Protein AF-A0A7R9V6M2-F1 (afdb_monomer_lite)

Foldseek 3Di:
DDDDDDDDDDDDDDDDDDDDDDDDDDDDDDDDDDDDDDDDDDDDDPPDPPPFPDDPDDATDALQLALDDPPVACCHVRVPNDPDPPPQFDDPPDPDDQACLVQADPDDRRQLRVVCVVCVVVCVVCVNQDHYPSRYDDDPVCSPVPDDPPDPSVDDDPPPPDDQDPVRDDPPDD

Radius of gyration: 28.58 Å; chains: 1; bounding box: 86×58×65 Å

Structure (mmCIF, N/CA/C/O backbone):
data_AF-A0A7R9V6M2-F1
#
_entry.id   AF-A0A7R9V6M2-F1
#
loop_
_atom_site.group_PDB
_atom_site.id
_atom_site.type_symbol
_atom_site.label_atom_id
_atom_site.label_alt_id
_atom_site.label_comp_id
_atom_site.label_asym_id
_atom_site.label_entity_id
_atom_site.label_seq_id
_atom_site.pdbx_PDB_ins_code
_atom_site.Cartn_x
_atom_site.Cartn_y
_atom_site.Cartn_z
_atom_site.occupancy
_atom_site.B_iso_or_equiv
_atom_site.auth_seq_id
_atom_site.auth_comp_id
_atom_site.auth_asym_id
_atom_site.auth_atom_id
_atom_site.pdbx_PDB_model_num
ATOM 1 N N . ARG A 1 1 ? -52.459 30.367 -8.869 1.00 44.00 1 ARG A N 1
ATOM 2 C CA . ARG A 1 1 ? -52.230 29.582 -7.632 1.00 44.00 1 ARG A CA 1
ATOM 3 C C . ARG A 1 1 ? -50.897 30.034 -7.059 1.00 44.00 1 ARG A C 1
ATOM 5 O O . ARG A 1 1 ? -49.866 29.557 -7.505 1.00 44.00 1 ARG A O 1
ATOM 12 N N . GLY A 1 2 ? -50.938 31.055 -6.206 1.00 41.25 2 GLY A N 1
ATOM 13 C CA . GLY A 1 2 ? -49.773 31.649 -5.557 1.00 41.25 2 GLY A CA 1
ATOM 14 C C . GLY A 1 2 ? -49.852 31.419 -4.052 1.00 41.25 2 GLY A C 1
ATOM 15 O O . GLY A 1 2 ? -50.945 31.434 -3.488 1.00 41.25 2 GLY A O 1
ATOM 16 N N . SER A 1 3 ? -48.698 31.176 -3.438 1.00 51.88 3 SER A N 1
ATOM 17 C CA . SER A 1 3 ? -48.498 31.261 -1.989 1.00 51.88 3 SER A CA 1
ATOM 18 C C . SER A 1 3 ? -48.746 32.696 -1.519 1.00 51.88 3 SER A C 1
ATOM 20 O O . SER A 1 3 ? -48.436 33.630 -2.264 1.00 51.88 3 SER A O 1
ATOM 22 N N . PRO A 1 4 ? -49.256 32.891 -0.293 1.00 58.38 4 PRO A N 1
ATOM 23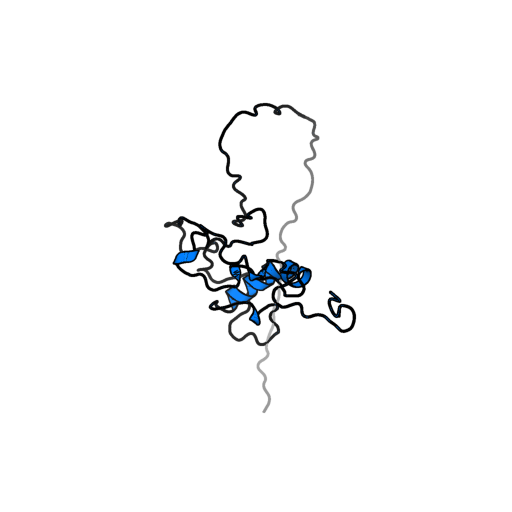 C CA . PRO A 1 4 ? -48.369 33.506 0.698 1.00 58.38 4 PRO A CA 1
ATOM 24 C C . PRO A 1 4 ? -48.685 33.106 2.153 1.00 58.38 4 PRO A C 1
ATOM 26 O O . PRO A 1 4 ? -49.784 33.322 2.647 1.00 58.38 4 PRO A O 1
ATOM 29 N N . TRP A 1 5 ? -47.672 32.631 2.875 1.00 47.75 5 TRP A N 1
ATOM 30 C CA . TRP A 1 5 ? -47.589 32.816 4.325 1.00 47.75 5 TRP A CA 1
ATOM 31 C C . TRP A 1 5 ? -46.298 33.588 4.597 1.00 47.75 5 TRP A C 1
ATOM 33 O O . TRP A 1 5 ? -45.197 33.043 4.527 1.00 47.75 5 TRP A O 1
ATOM 43 N N . ARG A 1 6 ? -46.441 34.893 4.819 1.00 52.06 6 ARG A N 1
ATOM 44 C CA . ARG A 1 6 ? -45.422 35.784 5.371 1.00 52.06 6 ARG A CA 1
ATOM 45 C C . ARG A 1 6 ? -46.149 36.731 6.303 1.00 52.06 6 ARG A C 1
ATOM 47 O O . ARG A 1 6 ? -46.991 37.470 5.825 1.00 52.06 6 ARG A O 1
ATOM 54 N N . ASP A 1 7 ? -45.800 36.655 7.576 1.00 46.44 7 ASP A N 1
ATOM 55 C CA . ASP A 1 7 ? -45.861 37.700 8.597 1.00 46.44 7 ASP A CA 1
ATOM 56 C C . ASP A 1 7 ? -45.319 37.067 9.890 1.00 46.44 7 ASP A C 1
ATOM 58 O O . ASP A 1 7 ? -45.553 35.891 10.137 1.00 46.44 7 ASP A O 1
ATOM 62 N N . SER A 1 8 ? -44.580 37.718 10.777 1.00 47.94 8 SER A N 1
ATOM 63 C CA . SER A 1 8 ? -43.876 38.990 10.740 1.00 47.94 8 SER A CA 1
ATOM 64 C C . SER A 1 8 ? -42.953 39.015 11.978 1.00 47.94 8 SER A C 1
ATOM 66 O O . SER A 1 8 ? -43.369 38.619 13.058 1.00 47.94 8 SER A O 1
ATOM 68 N N . ALA A 1 9 ? -41.716 39.477 11.775 1.00 43.94 9 ALA A N 1
ATOM 69 C CA . ALA A 1 9 ? -40.887 40.344 12.632 1.00 43.94 9 ALA A CA 1
ATOM 70 C C . ALA A 1 9 ? -40.504 40.006 14.102 1.00 43.94 9 ALA A C 1
ATOM 72 O O . ALA A 1 9 ? -41.335 39.634 14.922 1.00 43.94 9 ALA A O 1
ATOM 73 N N . ARG A 1 10 ? -39.245 40.392 14.426 1.00 43.53 10 ARG A N 1
ATOM 74 C CA . ARG A 1 10 ? -38.753 41.167 15.608 1.00 43.53 10 ARG A CA 1
ATOM 75 C C . ARG A 1 10 ? -37.506 40.533 16.287 1.00 43.53 10 ARG A C 1
ATOM 77 O O . ARG A 1 10 ? -37.609 39.456 16.853 1.00 43.53 10 ARG A O 1
ATOM 84 N N . THR A 1 11 ? -36.277 40.998 15.975 1.00 44.28 11 THR A N 1
ATOM 85 C CA . THR A 1 11 ? -35.356 41.866 16.793 1.00 44.28 11 THR A 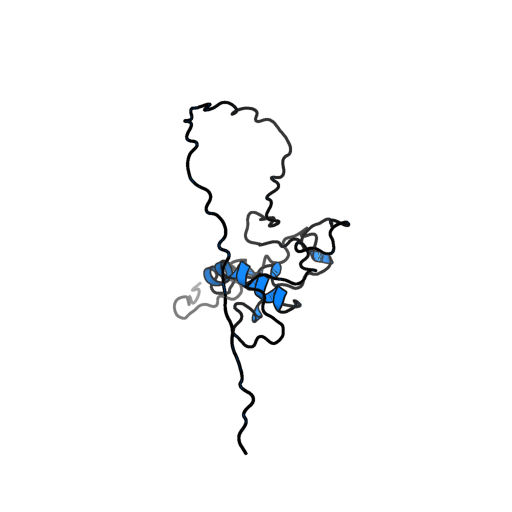CA 1
ATOM 86 C C . THR A 1 11 ? -35.082 41.323 18.211 1.00 44.28 11 THR A C 1
ATOM 88 O O . THR A 1 11 ? -36.038 41.118 18.939 1.00 44.28 11 THR A O 1
ATOM 91 N N . THR A 1 12 ? -33.857 41.039 18.696 1.00 54.00 12 THR A N 1
ATOM 92 C CA . THR A 1 12 ? -32.577 41.803 18.760 1.00 54.00 12 THR A CA 1
ATOM 93 C C . THR A 1 12 ? -31.341 40.888 19.039 1.00 54.00 12 THR A C 1
ATOM 95 O O . THR A 1 12 ? -31.536 39.753 19.467 1.00 54.00 12 THR A O 1
ATOM 98 N N . PRO A 1 13 ? -30.078 41.357 18.854 1.00 56.09 13 PRO A N 1
ATOM 99 C CA . PRO A 1 13 ? -28.811 40.664 19.216 1.00 56.09 13 PRO A CA 1
ATOM 100 C C . PRO A 1 13 ? -28.326 41.105 20.634 1.00 56.09 13 PRO A C 1
ATOM 102 O O . PRO A 1 13 ? -29.136 41.753 21.301 1.00 56.09 13 PRO A O 1
ATOM 105 N N . PRO A 1 14 ? -27.064 40.921 21.126 1.00 53.97 14 PRO A N 1
ATOM 106 C CA . PRO A 1 14 ? -25.869 40.152 20.694 1.00 53.97 14 PRO A CA 1
ATOM 107 C C . PRO A 1 14 ? -25.204 39.331 21.846 1.00 53.97 14 PRO A C 1
ATOM 109 O O . PRO A 1 14 ? -25.564 39.498 23.000 1.00 53.97 14 PRO A O 1
ATOM 112 N N . HIS A 1 15 ? -24.152 38.536 21.587 1.00 43.72 15 HIS A N 1
ATOM 113 C CA . HIS A 1 15 ? -23.047 38.350 22.554 1.00 43.72 15 HIS A CA 1
ATOM 114 C C . HIS A 1 15 ? -21.759 37.904 21.841 1.00 43.72 15 HIS A C 1
ATOM 116 O O . HIS A 1 15 ? -21.680 36.815 21.276 1.00 43.72 15 HIS A O 1
ATOM 122 N N . ALA A 1 16 ? -20.755 38.781 21.855 1.00 56.88 16 ALA A N 1
ATOM 123 C CA . ALA A 1 16 ? -19.387 38.500 21.432 1.00 56.88 16 ALA A CA 1
ATOM 124 C C . ALA A 1 16 ? -18.588 37.844 22.581 1.00 56.88 16 ALA A C 1
ATOM 126 O O . ALA A 1 16 ? -18.855 38.154 23.746 1.00 56.88 16 ALA A O 1
ATOM 127 N N . PRO A 1 17 ? -17.597 36.980 22.290 1.00 60.75 17 PRO A N 1
ATOM 128 C CA . PRO A 1 17 ? -16.685 36.451 23.301 1.00 60.75 17 PRO A CA 1
ATOM 129 C C . PRO A 1 17 ? -15.597 37.479 23.683 1.00 60.75 17 PRO A C 1
ATOM 131 O O . PRO A 1 17 ? -15.155 38.251 22.827 1.00 60.75 17 PRO A O 1
ATOM 134 N N . PRO A 1 18 ? -15.132 37.496 24.945 1.00 54.03 18 PRO A N 1
ATOM 135 C CA . PRO A 1 18 ? -14.115 38.436 25.400 1.00 54.03 18 PRO A CA 1
ATOM 136 C C . PRO A 1 18 ? -12.722 38.109 24.841 1.00 54.03 18 PRO A C 1
ATOM 138 O O . PRO A 1 18 ? -12.230 36.984 24.920 1.00 54.03 18 PRO A O 1
ATOM 141 N N . SER A 1 19 ? -12.069 39.148 24.325 1.00 41.19 19 SER A N 1
ATOM 142 C CA . SER A 1 19 ? -10.650 39.206 23.985 1.00 41.19 19 SER A CA 1
ATOM 143 C C . SER A 1 19 ? -9.784 39.191 25.250 1.00 41.19 19 SER A C 1
ATOM 145 O O . SER A 1 19 ? -9.908 40.083 26.091 1.00 41.19 19 SER A O 1
ATOM 147 N N . LEU A 1 20 ? -8.874 38.224 25.373 1.00 45.28 20 LEU A N 1
ATOM 148 C CA . LEU A 1 20 ? -7.842 38.220 26.412 1.00 45.28 20 LEU A CA 1
ATOM 149 C C . LEU A 1 20 ? -6.724 39.198 26.035 1.00 45.28 20 LEU A C 1
ATOM 151 O O . LEU A 1 20 ? -6.080 39.061 24.994 1.00 45.28 20 LEU A O 1
ATOM 155 N N . SER A 1 21 ? -6.518 40.201 26.889 1.00 40.44 21 SER A N 1
ATOM 156 C CA . SER A 1 21 ? -5.482 41.214 26.738 1.00 40.44 21 SER A CA 1
ATOM 157 C C . SER A 1 21 ? -4.100 40.700 27.141 1.00 40.44 21 SER A C 1
ATOM 159 O O . SER A 1 21 ? -3.927 39.941 28.091 1.00 40.44 21 SER A O 1
ATOM 161 N N . SER A 1 22 ? -3.119 41.227 26.424 1.00 34.25 22 SER A N 1
ATOM 162 C CA . SER A 1 22 ? -1.675 41.203 26.628 1.00 34.25 22 SER A CA 1
ATOM 163 C C . SER A 1 22 ? -1.161 41.476 28.051 1.00 34.25 22 SER A C 1
ATOM 165 O O . SER A 1 22 ? -1.729 42.288 28.775 1.00 34.25 22 SER A O 1
ATOM 167 N N . SER A 1 23 ? 0.051 40.956 28.291 1.00 34.16 23 SER A N 1
ATOM 168 C CA . SER A 1 23 ? 1.110 41.456 29.191 1.00 34.16 23 SER A CA 1
ATOM 169 C C . SER A 1 23 ? 1.321 40.733 30.522 1.00 34.16 23 SER A C 1
ATOM 171 O O . SER A 1 23 ? 0.920 41.196 31.581 1.00 34.16 23 SER A O 1
ATOM 173 N N . ALA A 1 24 ? 2.179 39.712 30.471 1.00 37.53 24 ALA A N 1
ATOM 174 C CA . ALA A 1 24 ? 3.232 39.541 31.467 1.00 37.53 24 ALA A CA 1
ATOM 175 C C . ALA A 1 24 ? 4.530 39.117 30.759 1.00 37.53 24 ALA A C 1
ATOM 177 O O . ALA A 1 24 ? 4.763 37.949 30.462 1.00 37.53 24 ALA A O 1
ATOM 178 N N . ARG A 1 25 ? 5.376 40.106 30.448 1.00 37.84 25 ARG A N 1
ATOM 179 C CA . ARG A 1 25 ? 6.798 39.897 30.154 1.00 37.84 25 ARG A CA 1
ATOM 180 C C . ARG A 1 25 ? 7.517 39.628 31.475 1.00 37.84 25 ARG A C 1
ATOM 182 O O . ARG A 1 25 ? 7.461 40.480 32.356 1.00 37.84 25 ARG A O 1
ATOM 189 N N . ARG A 1 26 ? 8.299 38.548 31.560 1.00 35.56 26 ARG A N 1
ATOM 190 C CA . ARG A 1 26 ? 9.571 38.543 32.304 1.00 35.56 26 ARG A CA 1
ATOM 191 C C . ARG A 1 26 ? 10.568 37.560 31.679 1.00 35.56 26 ARG A C 1
ATOM 193 O O . ARG A 1 26 ? 10.433 36.350 31.772 1.00 35.56 26 ARG A O 1
ATOM 200 N N . LEU A 1 27 ? 11.502 38.183 30.966 1.00 34.81 27 LEU A N 1
ATOM 201 C CA . LEU A 1 27 ? 12.918 37.878 30.740 1.00 34.81 27 LEU A CA 1
ATOM 202 C C . LEU A 1 27 ? 13.515 36.571 31.320 1.00 34.81 27 LEU A C 1
ATOM 204 O O . LEU A 1 27 ? 13.533 36.349 32.525 1.00 34.81 27 LEU A O 1
ATOM 208 N N . VAL A 1 28 ? 14.105 35.812 30.387 1.00 39.25 28 VAL A N 1
ATOM 209 C CA . VAL A 1 28 ? 15.126 34.735 30.457 1.00 39.25 28 VAL A CA 1
ATOM 210 C C . VAL A 1 28 ? 16.425 35.222 31.158 1.00 39.25 28 VAL A C 1
ATOM 212 O O . VAL A 1 28 ? 16.629 36.439 31.161 1.00 39.25 28 VAL A O 1
ATOM 215 N N . PRO A 1 29 ? 17.351 34.366 31.680 1.00 42.69 29 PRO A N 1
ATOM 216 C CA . PRO A 1 29 ? 18.300 33.610 30.829 1.00 42.69 29 PRO A CA 1
ATOM 217 C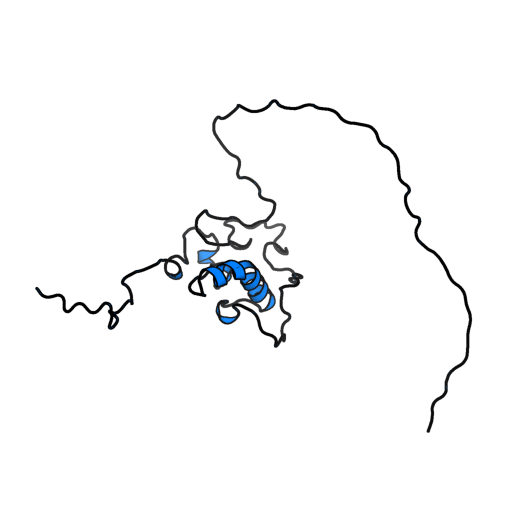 C . PRO A 1 29 ? 18.846 32.255 31.379 1.00 42.69 29 PRO A C 1
ATOM 219 O O . PRO A 1 29 ? 19.019 32.060 32.572 1.00 42.69 29 PRO A O 1
ATOM 222 N N . ARG A 1 30 ? 19.264 31.387 30.441 1.00 31.08 30 ARG A N 1
ATOM 223 C CA . ARG A 1 30 ? 20.430 30.468 30.503 1.00 31.08 30 ARG A CA 1
ATOM 224 C C . ARG A 1 30 ? 20.572 29.474 31.675 1.00 31.08 30 ARG A C 1
ATOM 226 O O . ARG A 1 30 ? 21.155 29.797 32.700 1.00 31.08 30 ARG A O 1
ATOM 233 N N . VAL A 1 31 ? 20.356 28.193 31.365 1.00 33.53 31 VAL A N 1
ATOM 234 C CA . VAL A 1 31 ? 21.347 27.145 31.680 1.00 33.53 31 VAL A CA 1
ATOM 235 C C . VAL A 1 31 ? 21.610 26.364 30.393 1.00 33.53 31 VAL A C 1
ATOM 237 O O . VAL A 1 31 ? 20.815 25.531 29.967 1.00 33.53 31 VAL A O 1
ATOM 240 N N . CYS A 1 32 ? 22.704 26.716 29.721 1.00 31.66 32 CYS A N 1
ATOM 241 C CA . CYS A 1 32 ? 23.296 25.877 28.691 1.00 31.66 32 CYS A CA 1
ATOM 242 C C . CYS A 1 32 ? 24.031 24.714 29.367 1.00 31.66 32 CYS A C 1
ATOM 244 O O . CYS A 1 32 ? 24.723 24.935 30.353 1.00 31.66 32 CYS A O 1
ATOM 246 N N . ALA A 1 33 ? 23.955 23.544 28.734 1.00 33.53 33 ALA A N 1
ATOM 247 C CA . ALA A 1 33 ? 24.990 22.514 28.707 1.00 33.53 33 ALA A CA 1
ATOM 248 C C . ALA A 1 33 ? 25.457 21.920 30.050 1.00 33.53 33 ALA A C 1
ATOM 250 O O . ALA A 1 33 ? 26.338 22.456 30.704 1.00 33.53 33 ALA A O 1
ATOM 251 N N . LEU A 1 34 ? 25.000 20.703 30.341 1.00 36.19 34 LEU A N 1
ATOM 252 C CA . LEU A 1 34 ? 25.877 19.539 30.513 1.00 36.19 34 LEU A CA 1
ATOM 253 C C . LEU A 1 34 ? 24.985 18.296 30.591 1.00 36.19 34 LEU A C 1
ATOM 255 O O . LEU A 1 34 ? 24.125 18.229 31.457 1.00 36.19 34 LEU A O 1
ATOM 259 N N . ASN A 1 35 ? 25.139 17.382 29.636 1.00 35.94 35 ASN A N 1
ATOM 260 C CA . ASN A 1 35 ? 25.032 15.924 29.795 1.00 35.94 35 ASN A CA 1
ATOM 261 C C . ASN A 1 35 ? 25.264 15.300 28.412 1.00 35.94 35 ASN A C 1
ATOM 263 O O . ASN A 1 35 ? 24.372 14.768 27.757 1.00 35.94 35 ASN A O 1
ATOM 267 N N . ARG A 1 36 ? 26.508 15.448 27.942 1.00 37.12 36 ARG A N 1
ATOM 268 C CA . ARG A 1 36 ? 27.153 14.468 27.069 1.00 37.12 36 ARG A CA 1
ATOM 269 C C . ARG A 1 36 ? 27.999 13.573 27.968 1.00 37.12 36 ARG A C 1
ATOM 271 O O . ARG A 1 36 ? 28.588 14.080 28.917 1.00 37.12 36 ARG A O 1
ATOM 278 N N . ALA A 1 37 ? 28.112 12.319 27.548 1.00 34.03 37 ALA A N 1
ATOM 279 C CA . ALA A 1 37 ? 28.950 11.248 28.080 1.00 34.03 37 ALA A CA 1
ATOM 280 C C . ALA A 1 37 ? 28.303 10.389 29.174 1.00 34.03 37 ALA A C 1
ATOM 282 O O . ALA A 1 37 ? 28.536 10.573 30.361 1.00 34.03 37 ALA A O 1
ATOM 283 N N . MET A 1 38 ? 27.552 9.384 28.722 1.00 31.53 38 MET A N 1
ATOM 284 C CA . MET A 1 38 ? 27.722 8.003 29.179 1.00 31.53 38 MET A CA 1
ATOM 285 C C . MET A 1 38 ? 27.210 7.078 28.073 1.00 31.53 38 MET A C 1
ATOM 287 O O . MET A 1 38 ? 26.097 6.564 28.106 1.00 31.53 38 MET A O 1
ATOM 291 N N . ASP A 1 39 ? 28.052 6.924 27.051 1.00 34.81 39 ASP A N 1
ATOM 292 C CA . ASP A 1 39 ? 28.024 5.751 26.192 1.00 34.81 39 ASP A CA 1
ATOM 293 C C . ASP A 1 39 ? 28.538 4.568 27.019 1.00 34.81 39 ASP A C 1
ATOM 295 O O . ASP A 1 39 ? 29.731 4.490 27.306 1.00 34.81 39 ASP A O 1
ATOM 299 N N . SER A 1 40 ? 27.659 3.642 27.392 1.00 35.81 40 SER A N 1
ATOM 300 C CA . SER A 1 40 ? 28.009 2.220 27.412 1.00 35.81 40 SER A CA 1
ATOM 301 C C . SER A 1 40 ? 26.764 1.341 27.531 1.00 35.81 40 SER A C 1
ATOM 303 O O . SER A 1 40 ? 26.145 1.212 28.578 1.00 35.81 40 SER A O 1
ATOM 305 N N . LEU A 1 41 ? 26.478 0.674 26.411 1.00 40.84 41 LEU A N 1
ATOM 306 C CA . LEU A 1 41 ? 25.879 -0.657 26.327 1.00 40.84 41 LEU A CA 1
ATOM 307 C C . LEU A 1 41 ? 24.441 -0.815 26.842 1.00 40.84 41 LEU A C 1
ATOM 309 O O . LEU A 1 41 ? 24.185 -1.176 27.984 1.00 40.84 41 LEU A O 1
ATOM 313 N N . GLY A 1 42 ? 23.521 -0.753 25.879 1.00 37.16 42 GLY A N 1
ATOM 314 C CA . GLY A 1 42 ? 22.331 -1.593 25.893 1.00 37.16 42 GLY A CA 1
ATOM 315 C C . GLY A 1 42 ? 21.025 -0.824 25.990 1.00 37.16 42 GLY A C 1
ATOM 316 O O . GLY A 1 42 ? 20.736 -0.172 26.984 1.00 37.16 42 GLY A O 1
ATOM 317 N N . THR A 1 43 ? 20.165 -1.068 25.002 1.00 41.12 43 THR A N 1
ATOM 318 C CA . THR A 1 43 ? 18.710 -0.863 25.074 1.00 41.12 43 THR A CA 1
ATOM 319 C C . THR A 1 43 ? 18.239 0.591 25.106 1.00 41.12 43 THR A C 1
ATOM 321 O O . THR A 1 43 ? 18.161 1.223 26.146 1.00 41.12 43 THR A O 1
ATOM 324 N N . THR A 1 44 ? 17.786 1.094 23.958 1.00 34.47 44 THR A N 1
ATOM 325 C CA . THR A 1 44 ? 16.533 1.864 23.873 1.00 34.47 44 THR A CA 1
ATOM 326 C C . THR A 1 44 ? 16.076 1.881 22.419 1.00 34.47 44 THR A C 1
ATOM 328 O O . THR A 1 44 ? 16.613 2.589 21.570 1.00 34.47 44 THR A O 1
ATOM 331 N N . ALA A 1 45 ? 15.064 1.065 22.126 1.00 38.22 45 ALA A N 1
ATOM 332 C CA . ALA A 1 45 ? 14.207 1.290 20.979 1.00 38.22 45 ALA A CA 1
ATOM 333 C C . ALA A 1 45 ? 13.607 2.694 21.131 1.00 38.22 45 ALA A C 1
ATOM 335 O O . ALA A 1 45 ? 12.890 2.974 22.093 1.00 38.22 45 ALA A O 1
ATOM 336 N N . ALA A 1 46 ? 13.947 3.593 20.212 1.00 35.28 46 ALA A N 1
ATOM 337 C CA . ALA A 1 46 ? 13.322 4.899 20.139 1.00 35.28 46 ALA A CA 1
ATOM 338 C C . ALA A 1 46 ? 11.843 4.703 19.771 1.00 35.28 46 ALA A C 1
ATOM 340 O O . ALA A 1 46 ? 11.502 4.436 18.619 1.00 35.28 46 ALA A O 1
ATOM 341 N N . LEU A 1 47 ? 10.968 4.818 20.771 1.00 38.59 47 LEU A N 1
ATOM 342 C CA . LEU A 1 47 ? 9.529 4.987 20.601 1.00 38.59 47 LEU A CA 1
ATOM 343 C C . LEU A 1 47 ? 9.278 6.289 19.829 1.00 38.59 47 LEU A C 1
ATOM 345 O O . LEU A 1 47 ? 9.170 7.369 20.405 1.00 38.59 47 LEU A O 1
ATOM 349 N N . SER A 1 48 ? 9.193 6.180 18.504 1.00 35.22 48 SER A N 1
ATOM 350 C CA . SER A 1 48 ? 8.603 7.213 17.658 1.00 35.22 48 SER A CA 1
ATOM 351 C C . SER A 1 48 ? 7.084 7.129 17.796 1.00 35.22 48 SER A C 1
ATOM 353 O O . SER A 1 48 ? 6.466 6.129 17.434 1.00 35.22 48 SER A O 1
ATOM 355 N N . SER A 1 49 ? 6.468 8.192 18.308 1.00 36.03 49 SER A N 1
ATOM 356 C CA . SER A 1 49 ? 5.018 8.374 18.485 1.00 36.03 49 SER A CA 1
ATOM 357 C C . SER A 1 49 ? 4.234 8.530 17.170 1.00 36.03 49 SER A C 1
ATOM 359 O O . SER A 1 49 ? 3.085 8.965 17.158 1.00 36.03 49 SER A O 1
ATOM 361 N N . THR A 1 50 ? 4.820 8.113 16.052 1.00 40.41 50 THR A N 1
ATOM 362 C CA . THR A 1 50 ? 4.125 7.822 14.799 1.00 40.41 50 THR A CA 1
ATOM 363 C C . THR A 1 50 ? 4.505 6.389 14.447 1.00 40.41 50 THR A C 1
ATOM 365 O O . THR A 1 50 ? 5.677 6.108 14.222 1.00 40.41 50 THR A O 1
ATOM 368 N N . GLY A 1 51 ? 3.545 5.462 14.513 1.00 41.25 51 GLY A N 1
ATOM 369 C CA . GLY A 1 51 ? 3.751 4.007 14.412 1.00 41.25 51 GLY A CA 1
ATOM 370 C C . GLY A 1 51 ? 4.163 3.514 13.021 1.00 41.25 51 GLY A C 1
ATOM 371 O O . GLY A 1 51 ? 3.521 2.629 12.469 1.00 41.25 51 GLY A O 1
ATOM 372 N N . LEU A 1 52 ? 5.209 4.109 12.457 1.00 46.59 52 LEU A N 1
ATOM 373 C CA . LEU A 1 52 ? 5.864 3.747 11.212 1.00 46.59 52 LEU A CA 1
ATOM 374 C C . LEU A 1 52 ? 7.251 3.215 11.572 1.00 46.59 52 LEU A C 1
ATOM 376 O O . LEU A 1 52 ? 8.206 3.983 11.710 1.00 46.59 52 LEU A O 1
ATOM 380 N N . LEU A 1 53 ? 7.352 1.898 11.752 1.00 44.16 53 LEU A N 1
ATOM 381 C CA . LEU A 1 53 ? 8.641 1.224 11.849 1.00 44.16 53 LEU A CA 1
ATOM 382 C C . LEU A 1 53 ? 9.275 1.283 10.452 1.00 44.16 53 LEU A C 1
ATOM 384 O O . LEU A 1 53 ? 8.801 0.641 9.517 1.00 44.16 53 LEU A O 1
ATOM 388 N N . ARG A 1 54 ? 10.280 2.144 10.278 1.00 45.44 54 ARG A N 1
ATOM 389 C CA . ARG A 1 54 ? 11.022 2.265 9.020 1.00 45.44 54 ARG A CA 1
ATOM 390 C C . ARG A 1 54 ? 12.259 1.387 9.104 1.00 45.44 54 ARG A C 1
ATOM 392 O O . ARG A 1 54 ? 13.255 1.804 9.692 1.00 45.44 54 ARG A O 1
ATOM 399 N N . ASP A 1 55 ? 12.213 0.218 8.479 1.00 43.72 55 ASP A N 1
ATOM 400 C CA . ASP A 1 55 ? 13.446 -0.494 8.165 1.00 43.72 55 ASP A CA 1
ATOM 401 C C . ASP A 1 55 ? 14.226 0.290 7.110 1.00 43.72 55 ASP A C 1
ATOM 403 O O . ASP A 1 55 ? 13.677 0.888 6.181 1.00 43.72 55 ASP A O 1
ATOM 407 N N . THR A 1 56 ? 15.544 0.330 7.282 1.00 39.94 56 THR A N 1
ATOM 408 C CA . THR A 1 56 ? 16.466 1.279 6.638 1.00 39.94 56 THR A CA 1
ATOM 409 C C . THR A 1 56 ? 16.631 1.107 5.121 1.00 39.94 56 THR A C 1
ATOM 411 O O . THR A 1 56 ? 17.466 1.780 4.516 1.00 39.94 56 THR A O 1
ATOM 414 N N . LYS A 1 57 ? 15.808 0.276 4.468 1.00 47.69 57 LYS A N 1
ATOM 415 C CA . LYS A 1 57 ? 15.696 0.172 3.009 1.00 47.69 57 LYS A CA 1
ATOM 416 C C . LYS A 1 57 ? 14.233 -0.060 2.587 1.00 47.69 57 LYS A C 1
ATOM 418 O O . LYS A 1 57 ? 13.781 -1.186 2.444 1.00 47.69 57 LYS A O 1
ATOM 423 N N . THR A 1 58 ? 13.535 1.045 2.328 1.00 55.41 58 THR A N 1
ATOM 424 C CA . THR A 1 58 ? 12.454 1.193 1.328 1.00 55.41 58 THR A CA 1
ATOM 425 C C . THR A 1 58 ? 11.044 0.634 1.561 1.00 55.41 58 THR A C 1
ATOM 427 O O . THR A 1 58 ? 10.268 0.796 0.635 1.00 55.41 58 THR A O 1
ATOM 430 N N . THR A 1 59 ? 10.639 0.091 2.715 1.00 62.25 59 THR A N 1
ATOM 431 C CA . THR A 1 59 ? 9.226 -0.335 2.912 1.00 62.25 59 THR A CA 1
ATOM 432 C C . THR A 1 59 ? 8.542 0.489 3.998 1.00 62.25 59 THR A C 1
ATOM 434 O O . THR A 1 59 ? 9.092 0.679 5.085 1.00 62.25 59 THR A O 1
ATOM 437 N N . THR A 1 60 ? 7.344 1.000 3.718 1.00 71.62 60 THR A N 1
ATOM 438 C CA . THR A 1 60 ? 6.537 1.709 4.719 1.00 71.62 60 THR A CA 1
ATOM 439 C C . THR A 1 60 ? 5.672 0.672 5.424 1.00 71.62 60 THR A C 1
ATOM 441 O O . THR A 1 60 ? 4.793 0.104 4.804 1.00 71.62 60 THR A O 1
ATOM 444 N N . LEU A 1 61 ? 5.895 0.371 6.705 1.00 78.69 61 LEU A N 1
ATOM 445 C CA . LEU A 1 61 ? 5.083 -0.629 7.417 1.00 78.69 61 LEU A CA 1
ATOM 446 C C . LEU A 1 61 ? 3.953 0.045 8.201 1.00 78.69 61 LEU A C 1
ATOM 448 O O . LEU A 1 61 ? 4.187 1.014 8.920 1.00 78.69 61 LEU A O 1
ATOM 452 N N . ASN A 1 62 ? 2.713 -0.438 8.045 1.00 83.81 62 ASN A N 1
ATOM 453 C CA . ASN A 1 62 ? 1.584 0.019 8.869 1.00 83.81 62 ASN A CA 1
ATOM 454 C C . ASN A 1 62 ? 1.513 -0.776 10.184 1.00 83.81 62 ASN A C 1
ATOM 456 O O . ASN A 1 62 ? 2.165 -1.809 10.341 1.00 83.81 62 ASN A O 1
ATOM 460 N N . GLY A 1 63 ? 0.673 -0.324 11.121 1.00 84.69 63 GLY A N 1
ATOM 461 C CA . GLY A 1 63 ? 0.516 -0.943 12.445 1.00 84.69 63 GLY A CA 1
ATOM 462 C C . GLY A 1 63 ? 0.028 -2.396 12.431 1.00 84.69 63 GLY A C 1
ATOM 463 O O . GLY A 1 63 ? 0.032 -3.055 13.468 1.00 84.69 63 GLY A O 1
ATOM 464 N N . ASN A 1 64 ? -0.364 -2.910 11.267 1.00 87.25 64 ASN A N 1
ATOM 465 C CA . ASN A 1 64 ? -0.751 -4.297 11.086 1.00 87.25 64 ASN A CA 1
ATOM 466 C C . ASN A 1 64 ? 0.453 -5.254 10.922 1.00 87.25 64 ASN A C 1
ATOM 468 O O . ASN A 1 64 ? 0.299 -6.435 11.216 1.00 87.25 64 ASN A O 1
ATOM 472 N N . HIS A 1 65 ? 1.649 -4.768 10.558 1.00 86.94 65 HIS A N 1
ATOM 473 C CA . HIS A 1 65 ? 2.874 -5.581 10.395 1.00 86.94 65 HIS A CA 1
ATOM 474 C C . HIS A 1 65 ? 3.643 -5.812 11.714 1.00 86.94 65 HIS A C 1
ATOM 476 O O . HIS A 1 65 ? 4.869 -5.898 11.741 1.00 86.94 65 HIS A O 1
ATOM 482 N N . LEU A 1 66 ? 2.931 -5.841 12.843 1.00 85.00 66 LEU A N 1
ATOM 483 C CA . LEU A 1 66 ? 3.523 -6.087 14.157 1.00 85.00 66 LEU A CA 1
ATOM 484 C C . LEU A 1 66 ? 3.520 -7.586 14.470 1.00 85.00 66 LEU A C 1
ATOM 486 O O . LEU A 1 66 ? 2.526 -8.274 14.219 1.00 85.00 66 LEU A O 1
ATOM 490 N N . GLN A 1 67 ? 4.615 -8.058 15.073 1.00 86.38 67 GLN A N 1
ATOM 491 C CA . GLN A 1 67 ? 4.779 -9.446 15.515 1.00 86.38 67 GLN A CA 1
ATOM 492 C C . GLN A 1 67 ? 3.769 -9.826 16.608 1.00 86.38 67 GLN A C 1
ATOM 494 O O . GLN A 1 67 ? 3.220 -10.925 16.597 1.00 86.38 67 GLN A O 1
ATOM 499 N N . GLU A 1 68 ? 3.482 -8.889 17.509 1.00 89.19 68 GLU A N 1
ATOM 500 C CA . GLU A 1 68 ? 2.516 -9.047 18.592 1.00 89.19 68 GLU A CA 1
ATOM 501 C C . GLU A 1 68 ? 1.381 -8.039 18.445 1.00 89.19 68 GLU A C 1
ATOM 503 O O . GLU A 1 68 ? 1.561 -6.922 17.945 1.00 89.19 68 GLU A O 1
ATOM 508 N N . PHE A 1 69 ? 0.194 -8.422 18.912 1.00 90.88 69 PHE A N 1
ATOM 509 C CA . PHE A 1 69 ? -0.935 -7.500 18.966 1.00 90.88 69 PHE A CA 1
ATOM 510 C C . PHE A 1 69 ? -1.127 -6.909 20.345 1.00 90.88 69 PHE A C 1
ATOM 512 O O . PHE A 1 69 ? -0.995 -7.569 21.372 1.00 90.88 69 PHE A O 1
ATOM 519 N N . VAL A 1 70 ? -1.535 -5.645 20.338 1.00 91.38 70 VAL A N 1
ATOM 520 C CA . VAL A 1 70 ? -2.003 -4.965 21.533 1.00 91.38 70 VAL A CA 1
ATOM 521 C C . VAL A 1 70 ? -3.445 -5.395 21.750 1.00 91.38 70 VAL A C 1
ATOM 523 O O . VAL A 1 70 ? -4.377 -4.806 21.209 1.00 91.38 70 VAL A O 1
ATOM 526 N N . GLN A 1 71 ? -3.615 -6.466 22.521 1.00 93.00 71 GLN A N 1
ATOM 527 C CA . GLN A 1 71 ? -4.907 -7.122 22.737 1.00 93.00 71 GLN A CA 1
ATOM 528 C C . GLN A 1 71 ? -5.981 -6.174 23.296 1.00 93.00 71 GLN A C 1
ATOM 530 O O . GLN A 1 71 ? -7.160 -6.321 22.990 1.00 93.00 71 GLN A O 1
ATOM 535 N N . ASN A 1 72 ? -5.566 -5.160 24.054 1.00 93.81 72 ASN A N 1
ATOM 536 C CA . ASN A 1 72 ? -6.470 -4.171 24.641 1.00 93.81 72 ASN A CA 1
ATOM 537 C C . ASN A 1 72 ? -6.906 -3.068 23.657 1.00 93.81 72 ASN A C 1
ATOM 539 O O . ASN A 1 72 ? -7.765 -2.267 24.006 1.00 93.81 72 ASN A O 1
ATOM 543 N N . ASP A 1 73 ? -6.326 -3.006 22.453 1.00 92.44 73 ASP A N 1
ATOM 544 C CA . ASP A 1 73 ? -6.502 -1.896 21.503 1.00 92.44 73 ASP A CA 1
ATOM 545 C C . ASP A 1 73 ? -6.705 -2.390 20.057 1.00 92.44 73 ASP A C 1
ATOM 547 O O . ASP A 1 73 ? -6.197 -1.821 19.087 1.00 92.44 73 ASP A O 1
ATOM 551 N N . LEU A 1 74 ? -7.439 -3.498 19.904 1.00 91.56 74 LEU A N 1
ATOM 552 C CA . LEU A 1 74 ? -7.728 -4.093 18.594 1.00 91.56 74 LEU A CA 1
ATOM 553 C C . LEU A 1 74 ? -8.621 -3.195 17.732 1.00 91.56 74 LEU A C 1
ATOM 555 O O . LEU A 1 74 ? -8.458 -3.159 16.515 1.00 91.56 74 LEU A O 1
ATOM 559 N N . ILE A 1 75 ? -9.554 -2.467 18.355 1.00 93.94 75 ILE A N 1
ATOM 560 C CA . ILE A 1 75 ? -10.447 -1.534 17.665 1.00 93.94 75 ILE A CA 1
ATOM 561 C C . ILE A 1 75 ? -9.824 -0.137 17.711 1.00 93.94 75 ILE A C 1
ATOM 563 O O . ILE A 1 75 ? -10.214 0.708 18.512 1.00 93.94 75 ILE A O 1
ATOM 567 N N . SER A 1 76 ? -8.840 0.107 16.850 1.00 92.38 76 SER A N 1
ATOM 568 C CA . SER A 1 76 ? -8.058 1.341 16.877 1.00 92.38 76 SER A CA 1
ATOM 569 C C . SER A 1 76 ? -7.684 1.845 15.488 1.00 92.38 76 SER A C 1
ATOM 571 O O . SER A 1 76 ? -7.766 1.142 14.478 1.00 92.38 76 SER A O 1
ATOM 573 N N . ALA A 1 77 ? -7.248 3.105 15.430 1.00 89.69 77 ALA A N 1
ATOM 574 C CA . ALA A 1 77 ? -6.706 3.689 14.206 1.00 89.69 77 ALA A CA 1
ATOM 575 C C . ALA A 1 77 ? -5.410 2.988 13.759 1.00 89.69 77 ALA A C 1
ATOM 577 O O . ALA A 1 77 ? -5.099 2.993 12.572 1.00 89.69 77 ALA A O 1
ATOM 578 N N . ARG A 1 78 ? -4.682 2.347 14.689 1.00 88.75 78 ARG A N 1
ATOM 579 C CA . ARG A 1 78 ? -3.438 1.615 14.412 1.00 88.75 78 ARG A CA 1
ATOM 580 C C . ARG A 1 78 ? -3.661 0.423 13.486 1.00 88.75 78 ARG A C 1
ATOM 582 O O . ARG A 1 78 ? -2.859 0.211 12.583 1.00 88.75 78 ARG A O 1
ATOM 589 N N . TYR A 1 79 ? -4.728 -0.334 13.728 1.00 91.31 79 TYR A N 1
ATOM 590 C CA . TYR A 1 79 ? -5.098 -1.499 12.922 1.00 91.31 79 TYR A CA 1
ATOM 591 C C . TYR A 1 79 ? -6.102 -1.153 11.816 1.00 91.31 79 TYR A C 1
ATOM 593 O O . TYR A 1 79 ? -6.632 -2.037 11.150 1.00 91.31 79 TYR A O 1
ATOM 601 N N . GLU A 1 80 ? -6.381 0.142 11.618 1.00 91.88 80 GLU A N 1
ATOM 602 C CA . GLU A 1 80 ? -7.322 0.649 10.616 1.00 91.88 80 GLU A CA 1
ATOM 603 C C . GLU A 1 80 ? -8.728 0.033 10.753 1.00 91.88 80 GLU A C 1
ATOM 605 O O . GLU A 1 80 ? -9.501 -0.005 9.800 1.00 91.88 80 GLU A O 1
ATOM 610 N N . THR A 1 81 ? -9.108 -0.446 11.936 1.00 92.38 81 THR A N 1
ATOM 611 C CA . THR A 1 81 ? -10.422 -1.070 12.162 1.00 92.38 81 THR A CA 1
ATOM 612 C C . THR A 1 81 ? -11.519 -0.025 12.346 1.00 92.38 81 THR A C 1
ATOM 614 O O . THR A 1 81 ? -12.682 -0.283 12.040 1.00 92.38 81 THR A O 1
ATOM 617 N N . LEU A 1 82 ? -11.153 1.173 12.809 1.00 93.19 82 LEU A N 1
ATOM 618 C CA . LEU A 1 82 ? -12.054 2.320 12.891 1.00 93.19 82 LEU A CA 1
ATOM 619 C C . LEU A 1 82 ? -12.327 2.929 11.502 1.00 93.19 82 LEU A C 1
ATOM 621 O O . LEU A 1 82 ? -11.535 2.745 10.568 1.00 93.19 82 LEU A O 1
ATOM 625 N N . PRO A 1 83 ? -13.435 3.680 11.344 1.00 91.00 83 PRO A N 1
ATOM 626 C CA . PRO A 1 83 ? -13.670 4.475 10.148 1.00 91.00 83 PRO A CA 1
ATOM 627 C C . PRO A 1 83 ? -12.502 5.427 9.894 1.00 91.00 83 PRO A C 1
ATOM 629 O O . PRO A 1 83 ? -12.114 6.212 10.760 1.00 91.00 83 PRO A O 1
ATOM 632 N N . ILE A 1 84 ? -11.939 5.358 8.692 1.00 89.81 84 ILE A N 1
ATOM 633 C CA . ILE A 1 84 ? -10.809 6.197 8.316 1.00 89.81 84 ILE A CA 1
ATOM 634 C C . ILE A 1 84 ? -11.330 7.609 8.034 1.00 89.81 84 ILE A C 1
ATOM 636 O O . ILE A 1 84 ? -12.047 7.822 7.061 1.00 89.81 84 ILE A O 1
ATOM 640 N N . GLN A 1 85 ? -10.940 8.568 8.873 1.00 83.56 85 GLN A N 1
ATOM 641 C CA . GLN A 1 85 ? -11.319 9.980 8.740 1.00 83.56 85 GLN A CA 1
ATOM 642 C C . GLN A 1 85 ? -10.285 10.830 7.988 1.00 83.56 85 GLN A C 1
ATOM 644 O O . GLN A 1 85 ? -10.420 12.051 7.933 1.00 83.56 85 GLN A O 1
ATOM 649 N N . SER A 1 86 ? -9.226 10.227 7.436 1.00 77.12 86 SER A N 1
ATOM 650 C CA . SER A 1 86 ? -8.234 11.007 6.695 1.00 77.12 86 SER A CA 1
ATOM 651 C C . SER A 1 86 ? -8.908 11.688 5.499 1.00 77.12 86 SER A C 1
ATOM 653 O O . SER A 1 86 ? -9.721 11.076 4.811 1.00 77.12 86 SER A O 1
ATOM 655 N N . GLY A 1 87 ? -8.555 12.947 5.212 1.00 73.81 87 GLY A N 1
ATOM 656 C CA . GLY A 1 87 ? -9.079 13.671 4.036 1.00 73.81 87 GLY A CA 1
ATOM 657 C C . GLY A 1 87 ? -8.756 12.991 2.693 1.00 73.81 87 GLY A C 1
ATOM 658 O O . GLY A 1 87 ? -9.316 13.332 1.652 1.00 73.81 87 GLY A O 1
ATOM 659 N N . ASN A 1 88 ? -7.877 11.995 2.751 1.00 77.62 88 ASN A N 1
ATOM 660 C CA . ASN A 1 88 ? -7.371 11.173 1.664 1.00 77.62 88 ASN A CA 1
ATOM 661 C C . ASN A 1 88 ? -8.154 9.853 1.514 1.00 77.62 88 ASN A C 1
ATOM 663 O O . ASN A 1 88 ? -8.112 9.196 0.472 1.00 77.62 88 ASN A O 1
ATOM 667 N N . ALA A 1 89 ? -8.923 9.457 2.532 1.00 84.12 89 ALA A N 1
ATOM 668 C CA . ALA A 1 89 ? -9.804 8.305 2.456 1.00 84.12 89 ALA A CA 1
ATOM 669 C C . ALA A 1 89 ? -10.997 8.606 1.548 1.00 84.12 89 ALA A C 1
ATOM 671 O O . ALA A 1 89 ? -11.756 9.554 1.751 1.00 84.12 89 ALA A O 1
ATOM 672 N N . ARG A 1 90 ? -11.173 7.786 0.514 1.00 89.19 90 ARG A N 1
ATOM 673 C CA . ARG A 1 90 ? -12.269 7.942 -0.438 1.00 89.19 90 ARG A CA 1
ATOM 674 C C . ARG A 1 90 ? -13.440 7.076 -0.020 1.00 89.19 90 ARG A C 1
ATOM 676 O O . ARG A 1 90 ? -13.298 5.878 0.227 1.00 89.19 90 ARG A O 1
ATOM 683 N N . MET A 1 91 ? -14.614 7.696 0.002 1.00 90.06 91 MET A N 1
ATOM 684 C CA . MET A 1 91 ? -15.863 7.010 0.297 1.00 90.06 91 MET A CA 1
ATOM 685 C C . MET A 1 91 ? -16.147 5.918 -0.748 1.00 90.06 91 MET A C 1
ATOM 687 O O . MET A 1 91 ? -15.827 6.086 -1.937 1.00 90.06 91 MET A O 1
ATOM 691 N N . PRO A 1 92 ? -16.786 4.805 -0.347 1.00 89.88 92 PRO A N 1
ATOM 692 C CA . PRO A 1 92 ? -17.422 3.898 -1.295 1.00 89.88 92 PRO A CA 1
ATOM 693 C C . PRO A 1 92 ? -18.321 4.691 -2.258 1.00 89.88 92 PRO A C 1
ATOM 695 O O . PRO A 1 92 ? -19.008 5.620 -1.847 1.00 89.88 92 PRO A O 1
ATOM 698 N N . GLY A 1 93 ? -18.267 4.377 -3.554 1.00 90.81 93 GLY A N 1
ATOM 699 C CA . GLY A 1 93 ? -19.011 5.117 -4.585 1.00 90.81 93 GLY A CA 1
ATOM 700 C C . GLY A 1 93 ? -18.338 6.385 -5.132 1.00 90.81 93 GLY A C 1
ATOM 701 O O . GLY A 1 93 ? -18.807 6.909 -6.134 1.00 90.81 93 GLY A O 1
ATOM 702 N N . TYR A 1 94 ? -17.211 6.854 -4.574 1.00 90.81 94 TYR A N 1
ATOM 703 C CA . TYR A 1 94 ? -16.459 7.972 -5.169 1.00 90.81 94 TYR A CA 1
ATOM 704 C C . TYR A 1 94 ? -16.001 7.638 -6.600 1.00 90.81 94 TYR A C 1
ATOM 706 O O . TYR A 1 94 ? -15.240 6.690 -6.795 1.00 90.81 94 TYR A O 1
ATOM 714 N N . THR A 1 95 ? -16.449 8.394 -7.600 1.00 92.56 95 THR A N 1
ATOM 715 C CA . THR A 1 95 ? -16.166 8.129 -9.026 1.00 92.56 95 THR A CA 1
ATOM 716 C C . THR A 1 95 ? -14.952 8.884 -9.565 1.00 92.56 95 THR A C 1
ATOM 718 O O . THR A 1 95 ? -14.527 8.629 -10.689 1.00 92.56 95 THR A O 1
ATOM 721 N N . GLY A 1 96 ? -14.387 9.805 -8.781 1.00 90.38 96 GLY A N 1
ATOM 722 C CA . GLY A 1 96 ? -13.205 10.564 -9.176 1.00 90.38 96 GLY A CA 1
ATOM 723 C C . GLY A 1 96 ? -11.931 9.718 -9.219 1.00 90.38 96 GLY A C 1
ATOM 724 O O . GLY A 1 96 ? -11.884 8.573 -8.761 1.00 90.38 96 GLY A O 1
ATOM 725 N N . HIS A 1 97 ? -10.873 10.311 -9.769 1.00 88.56 97 HIS A N 1
ATOM 726 C CA . HIS A 1 97 ? -9.571 9.663 -9.872 1.00 88.56 97 HIS A CA 1
ATOM 727 C C . HIS A 1 97 ? -8.955 9.422 -8.486 1.00 88.56 97 HIS A C 1
ATOM 729 O O . HIS A 1 97 ? -8.923 10.319 -7.645 1.00 88.56 97 HIS A O 1
ATOM 735 N N . VAL A 1 98 ? -8.433 8.212 -8.273 1.00 85.12 98 VAL A N 1
ATOM 736 C CA . VAL A 1 98 ? -7.641 7.847 -7.094 1.00 85.12 98 VAL A CA 1
ATOM 737 C C . VAL A 1 98 ? -6.257 7.412 -7.581 1.00 85.12 98 VAL A C 1
ATOM 739 O O . VAL A 1 98 ? -6.178 6.449 -8.364 1.00 85.12 98 VAL A O 1
ATOM 742 N N . PRO A 1 99 ? -5.181 8.111 -7.172 1.00 81.62 99 PRO A N 1
ATOM 743 C CA . PRO A 1 99 ? -3.826 7.771 -7.588 1.00 81.62 99 PRO A CA 1
ATOM 744 C C . PRO A 1 99 ? -3.478 6.367 -7.090 1.00 81.62 99 PRO A C 1
ATOM 746 O O . PRO A 1 99 ? -3.895 5.970 -6.011 1.00 81.62 99 PRO A O 1
ATOM 749 N N . GLY A 1 100 ? -2.769 5.574 -7.894 1.00 77.19 100 GLY A N 1
ATOM 750 C CA . GLY A 1 100 ? -2.345 4.229 -7.479 1.00 77.19 100 GLY A CA 1
ATOM 751 C C . GLY A 1 100 ? -3.477 3.220 -7.229 1.00 77.19 100 GLY A C 1
ATOM 752 O O . GLY A 1 100 ? -3.206 2.129 -6.749 1.00 77.19 100 GLY A O 1
ATOM 753 N N . SER A 1 101 ? -4.730 3.521 -7.593 1.00 80.00 101 SER A N 1
ATOM 754 C CA . SER A 1 101 ? -5.881 2.623 -7.353 1.00 80.00 101 SER A CA 1
ATOM 755 C C . SER A 1 101 ? -5.750 1.220 -7.953 1.00 80.00 101 SER A C 1
ATOM 757 O O . SER A 1 101 ? -6.399 0.296 -7.477 1.00 80.00 101 SER A O 1
ATOM 759 N N . LYS A 1 102 ? -4.916 1.053 -8.985 1.00 83.25 102 LYS A N 1
ATOM 760 C CA . LYS A 1 102 ? -4.613 -0.247 -9.604 1.00 83.25 102 LYS A CA 1
ATOM 761 C C . LYS A 1 102 ? -3.517 -1.031 -8.880 1.00 83.25 102 LYS A C 1
ATOM 763 O O . LYS A 1 102 ? -3.327 -2.200 -9.178 1.00 83.25 102 LYS A O 1
ATOM 768 N N . SER A 1 103 ? -2.776 -0.379 -7.991 1.00 83.56 103 SER A N 1
ATOM 769 C CA . SER A 1 103 ? -1.651 -0.967 -7.266 1.00 83.56 103 SER A CA 1
ATOM 770 C C . SER A 1 103 ? -2.082 -1.620 -5.952 1.00 83.56 103 SER A C 1
ATOM 772 O O . SER A 1 103 ? -1.307 -2.389 -5.398 1.00 83.56 103 SER A O 1
ATOM 774 N N . CYS A 1 104 ? -3.293 -1.329 -5.460 1.00 87.06 104 CYS A N 1
ATOM 775 C CA . CYS A 1 104 ? -3.856 -1.939 -4.256 1.00 87.06 104 CYS A CA 1
ATOM 776 C C . CYS A 1 104 ? -4.598 -3.236 -4.572 1.00 87.06 104 CYS A C 1
ATOM 778 O O . CYS A 1 104 ? -5.483 -3.249 -5.432 1.00 87.06 104 CYS A O 1
ATOM 780 N N . TYR A 1 105 ? -4.336 -4.282 -3.794 1.00 88.69 105 TYR A N 1
ATOM 781 C CA . TYR A 1 105 ? -5.003 -5.574 -3.920 1.00 88.69 105 TYR A CA 1
ATOM 782 C C . TYR A 1 105 ? -5.656 -5.984 -2.596 1.00 88.69 105 TYR A C 1
ATOM 784 O O . TYR A 1 105 ? -5.095 -5.782 -1.526 1.00 88.69 105 TYR A O 1
ATOM 792 N N . ALA A 1 106 ? -6.870 -6.539 -2.676 1.00 91.12 106 ALA A N 1
ATOM 793 C CA . ALA A 1 106 ? -7.648 -7.059 -1.540 1.00 91.12 106 ALA A CA 1
ATOM 794 C C . ALA A 1 106 ? -7.875 -6.083 -0.360 1.00 91.12 106 ALA A C 1
ATOM 796 O O . ALA A 1 106 ? -8.041 -6.504 0.782 1.00 91.12 106 ALA A O 1
ATOM 797 N N . GLN A 1 107 ? -7.938 -4.776 -0.630 1.00 91.62 107 GLN A N 1
ATOM 798 C CA . GLN A 1 107 ? -8.204 -3.744 0.376 1.00 91.62 107 GLN A CA 1
ATOM 799 C C . GLN A 1 107 ? -9.517 -3.014 0.114 1.00 91.62 107 GLN A C 1
ATOM 801 O O . GLN A 1 107 ? -9.946 -2.830 -1.027 1.00 91.62 107 GLN A O 1
ATOM 806 N N . ARG A 1 108 ? -10.149 -2.524 1.185 1.00 92.00 108 ARG A N 1
ATOM 807 C CA . ARG A 1 108 ? -11.319 -1.645 1.054 1.00 92.00 108 ARG A CA 1
ATOM 808 C C . ARG A 1 108 ? -10.904 -0.283 0.493 1.00 92.00 108 ARG A C 1
ATOM 810 O O . ARG A 1 108 ? -9.831 0.225 0.800 1.00 92.00 108 ARG A O 1
ATOM 817 N N . LYS A 1 109 ? -11.794 0.367 -0.260 1.00 90.69 109 LYS A N 1
ATOM 818 C CA . LYS A 1 109 ? -11.498 1.616 -0.990 1.00 90.69 109 LYS A CA 1
ATOM 819 C C . LYS A 1 109 ? -10.892 2.737 -0.135 1.00 90.69 109 LYS A C 1
ATOM 821 O O . LYS A 1 109 ? -9.947 3.382 -0.572 1.00 90.69 109 LYS A O 1
ATOM 826 N N . ALA A 1 110 ? -11.414 2.939 1.074 1.00 90.62 110 ALA A N 1
ATOM 827 C CA . ALA A 1 110 ? -10.915 3.958 2.000 1.00 90.62 110 ALA A CA 1
ATOM 828 C C . ALA A 1 110 ? -9.482 3.675 2.484 1.00 90.62 110 ALA A C 1
ATOM 830 O O . ALA A 1 110 ? -8.710 4.600 2.715 1.00 90.62 110 ALA A O 1
ATOM 831 N N . GLN A 1 111 ? -9.139 2.395 2.634 1.00 90.94 111 GLN A N 1
ATOM 832 C CA . GLN A 1 111 ? -7.814 1.940 3.041 1.00 90.94 111 GLN A CA 1
ATOM 833 C C . GLN A 1 111 ? -6.836 2.031 1.869 1.00 90.94 111 GLN A C 1
ATOM 835 O O . GLN A 1 111 ? -5.782 2.640 2.006 1.00 90.94 111 GLN A O 1
ATOM 840 N N . ALA A 1 112 ? -7.248 1.538 0.699 1.00 90.62 112 ALA A N 1
ATOM 841 C CA . ALA A 1 112 ? -6.481 1.638 -0.536 1.00 90.62 112 ALA A CA 1
ATOM 842 C C . ALA A 1 112 ? -6.084 3.091 -0.834 1.00 90.62 112 ALA A C 1
ATOM 844 O O . ALA A 1 112 ? -4.913 3.372 -1.053 1.00 90.62 112 ALA A O 1
ATOM 845 N N . SER A 1 113 ? -7.035 4.031 -0.767 1.00 90.88 113 SER A N 1
ATOM 846 C CA . SER A 1 113 ? -6.734 5.437 -1.045 1.00 90.88 113 SER A CA 1
ATOM 847 C C . SER A 1 113 ? -5.841 6.087 0.015 1.00 90.88 113 SER A C 1
ATOM 849 O O . SER A 1 113 ? -5.009 6.922 -0.322 1.00 90.88 113 SER A O 1
ATOM 851 N N . MET A 1 114 ? -5.978 5.702 1.291 1.00 91.12 114 MET A N 1
ATOM 852 C CA . MET A 1 114 ? -5.065 6.163 2.338 1.00 91.12 114 MET A CA 1
ATOM 853 C C . MET A 1 114 ? -3.630 5.701 2.044 1.00 91.12 114 MET A C 1
ATOM 855 O O . MET A 1 114 ? -2.718 6.528 2.053 1.00 91.12 114 MET A O 1
ATOM 859 N N . HIS A 1 115 ? -3.438 4.411 1.758 1.00 89.94 115 HIS A N 1
ATOM 860 C CA . HIS A 1 115 ? -2.115 3.834 1.508 1.00 89.94 115 HIS A CA 1
ATOM 861 C C . HIS A 1 115 ? -1.477 4.399 0.243 1.00 89.94 115 HIS A C 1
ATOM 863 O O . HIS A 1 115 ? -0.317 4.800 0.266 1.00 89.94 115 HIS A O 1
ATOM 869 N N . THR A 1 116 ? -2.230 4.541 -0.848 1.00 88.12 116 THR A N 1
ATOM 870 C CA . THR A 1 116 ? -1.695 5.145 -2.078 1.00 88.12 116 THR A CA 1
ATOM 871 C C . THR A 1 116 ? -1.297 6.598 -1.895 1.00 88.12 116 THR A C 1
ATOM 873 O O . THR A 1 116 ? -0.283 7.011 -2.452 1.00 88.12 116 THR A O 1
ATOM 876 N N . ASP A 1 117 ? -2.058 7.370 -1.118 1.00 88.12 117 ASP A N 1
ATOM 877 C CA . ASP A 1 117 ? -1.759 8.784 -0.894 1.00 88.12 117 ASP A CA 1
ATOM 878 C C . ASP A 1 117 ? -0.498 8.952 -0.029 1.00 88.12 117 ASP A C 1
ATOM 880 O O . ASP A 1 117 ? 0.326 9.824 -0.306 1.00 88.12 117 ASP A O 1
ATOM 884 N N . LEU A 1 118 ? -0.286 8.080 0.967 1.00 85.56 118 LEU A N 1
ATOM 885 C CA . LEU A 1 118 ? 0.961 8.042 1.746 1.00 85.56 118 LEU A CA 1
ATOM 886 C C . LEU A 1 118 ? 2.176 7.698 0.873 1.00 85.56 118 LEU A C 1
ATOM 888 O O 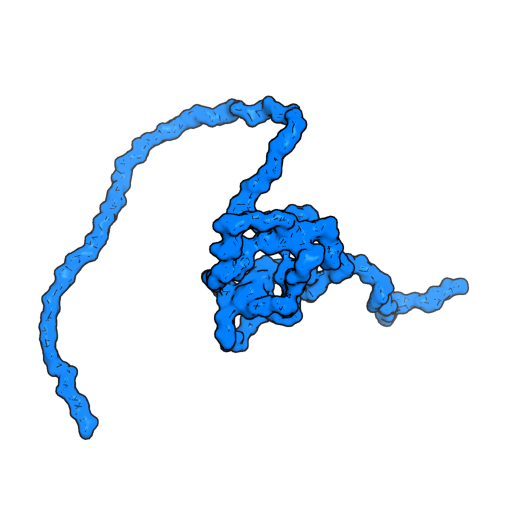. LEU A 1 118 ? 3.257 8.262 1.047 1.00 85.56 118 LEU A O 1
ATOM 892 N N . LEU A 1 119 ? 1.991 6.785 -0.078 1.00 83.94 119 LEU A N 1
ATOM 893 C CA . LEU A 1 119 ? 3.052 6.261 -0.936 1.00 83.94 119 LEU A CA 1
ATOM 894 C C . LEU A 1 119 ? 3.255 7.065 -2.226 1.00 83.94 119 LEU A C 1
ATOM 896 O O . LEU A 1 119 ? 4.227 6.839 -2.952 1.00 83.94 119 LEU A O 1
ATOM 900 N N . GLN A 1 120 ? 2.387 8.038 -2.506 1.00 84.50 120 GLN A N 1
ATOM 901 C CA . GLN A 1 120 ? 2.394 8.826 -3.736 1.00 84.50 120 GLN A CA 1
ATOM 902 C C . GLN A 1 120 ? 3.764 9.448 -4.070 1.00 84.50 120 GLN A C 1
ATOM 904 O O . GLN A 1 120 ? 4.184 9.337 -5.228 1.00 84.50 120 GLN A O 1
ATOM 909 N N . PRO A 1 121 ? 4.520 10.035 -3.113 1.00 83.06 121 PRO A N 1
ATOM 910 C CA . PRO A 1 121 ? 5.849 10.569 -3.407 1.00 83.06 121 PRO A CA 1
ATOM 911 C C . PRO A 1 121 ? 6.816 9.501 -3.937 1.00 83.06 121 PRO A C 1
ATOM 913 O O . PRO A 1 121 ? 7.597 9.773 -4.848 1.00 83.06 121 PRO A O 1
ATOM 916 N N . MET A 1 122 ? 6.740 8.274 -3.411 1.00 78.69 122 MET A N 1
ATOM 917 C CA . MET A 1 122 ? 7.608 7.166 -3.821 1.00 78.69 122 MET A CA 1
ATOM 918 C C . MET A 1 122 ? 7.177 6.559 -5.155 1.00 78.69 122 MET A C 1
ATOM 920 O O . MET A 1 122 ? 8.026 6.312 -6.014 1.00 78.69 122 MET A O 1
ATOM 924 N N . ILE A 1 123 ? 5.872 6.401 -5.383 1.00 77.50 123 ILE A N 1
ATOM 925 C CA . ILE A 1 123 ? 5.325 5.939 -6.668 1.00 77.50 123 ILE A CA 1
ATOM 926 C C . ILE A 1 123 ? 5.737 6.901 -7.794 1.00 77.50 123 ILE A C 1
ATOM 928 O O . ILE A 1 123 ? 6.165 6.469 -8.866 1.00 77.50 123 ILE A O 1
ATOM 932 N N . HIS A 1 124 ? 5.673 8.214 -7.548 1.00 80.44 124 HIS A N 1
ATOM 933 C CA . HIS A 1 124 ? 6.124 9.220 -8.510 1.00 80.44 124 HIS A CA 1
ATOM 934 C C . HIS A 1 124 ? 7.643 9.181 -8.726 1.00 80.44 124 HIS A C 1
ATOM 936 O O . HIS A 1 124 ? 8.093 9.187 -9.873 1.00 80.44 124 HIS A O 1
ATOM 942 N N . ALA A 1 125 ? 8.438 9.095 -7.653 1.00 79.56 125 ALA A N 1
ATOM 943 C CA . ALA A 1 125 ? 9.901 9.042 -7.743 1.00 79.56 125 ALA A CA 1
ATOM 944 C C . ALA A 1 125 ? 10.405 7.841 -8.563 1.00 79.56 125 ALA A C 1
ATOM 946 O O . ALA A 1 125 ? 11.420 7.922 -9.254 1.00 79.56 125 ALA A O 1
ATOM 947 N N . THR A 1 126 ? 9.671 6.733 -8.519 1.00 74.69 126 THR A N 1
ATOM 948 C CA . THR A 1 126 ? 10.021 5.466 -9.173 1.00 74.69 126 THR A CA 1
ATOM 949 C C . THR A 1 126 ? 9.311 5.264 -10.511 1.00 74.69 126 THR A C 1
ATOM 951 O O . THR A 1 126 ? 9.453 4.210 -11.129 1.00 74.69 126 THR A O 1
ATOM 954 N N . LYS A 1 127 ? 8.567 6.275 -10.988 1.00 75.75 127 LYS A N 1
ATOM 955 C CA . LYS A 1 127 ? 7.771 6.228 -12.227 1.00 75.75 127 LYS A CA 1
ATOM 956 C C . LYS A 1 127 ? 6.830 5.013 -12.286 1.00 75.75 127 LYS A C 1
ATOM 958 O O . LYS A 1 127 ? 6.616 4.448 -13.355 1.00 75.75 127 LYS A O 1
ATOM 963 N N . GLY A 1 128 ? 6.284 4.610 -11.138 1.00 68.50 128 GLY A N 1
ATOM 964 C CA . GLY A 1 128 ? 5.368 3.473 -11.016 1.00 68.50 128 GLY A CA 1
ATOM 965 C C . GLY A 1 128 ? 6.026 2.091 -11.000 1.00 68.50 128 GLY A C 1
ATOM 966 O O . GLY A 1 128 ? 5.308 1.100 -10.974 1.00 68.50 128 GLY A O 1
ATOM 967 N N . GLY A 1 129 ? 7.359 2.001 -11.001 1.00 70.69 129 GLY A N 1
ATOM 968 C CA . GLY A 1 129 ? 8.090 0.729 -10.933 1.00 70.69 129 GLY A CA 1
ATOM 969 C C . GLY A 1 129 ? 8.336 0.208 -9.516 1.00 70.69 129 GLY A C 1
ATOM 970 O O . GLY A 1 129 ? 9.228 -0.608 -9.333 1.00 70.69 129 GLY A O 1
ATOM 971 N N . TRP A 1 130 ? 7.627 0.730 -8.517 1.00 75.31 130 TRP A N 1
ATOM 972 C CA . TRP A 1 130 ? 7.849 0.409 -7.111 1.00 75.31 130 TRP A CA 1
ATOM 973 C C . TRP A 1 130 ? 6.570 -0.088 -6.462 1.00 75.31 130 TRP A C 1
ATOM 975 O O . TRP A 1 130 ? 5.492 0.470 -6.690 1.00 75.31 130 TRP A O 1
ATOM 985 N N . GLN A 1 131 ? 6.716 -1.130 -5.651 1.00 80.94 131 GLN A N 1
ATOM 986 C CA . GLN A 1 131 ? 5.623 -1.803 -4.969 1.00 80.94 131 GLN A CA 1
ATOM 987 C C . GLN A 1 131 ? 5.934 -1.895 -3.471 1.00 80.94 131 GLN A C 1
ATOM 989 O O . GLN A 1 131 ? 7.071 -2.173 -3.085 1.00 80.94 131 GLN A O 1
ATOM 994 N N . ASP A 1 132 ? 4.922 -1.627 -2.643 1.00 86.25 132 ASP A N 1
ATOM 995 C CA . ASP A 1 132 ? 5.007 -1.672 -1.178 1.00 86.25 132 ASP A CA 1
ATOM 996 C C . ASP A 1 132 ? 4.117 -2.775 -0.614 1.00 86.25 132 ASP A C 1
ATOM 998 O O . ASP A 1 132 ? 3.044 -3.059 -1.157 1.00 86.25 132 ASP A O 1
ATOM 1002 N N . MET A 1 133 ? 4.510 -3.308 0.541 1.00 86.56 133 MET A N 1
ATOM 1003 C CA . MET A 1 133 ? 3.719 -4.282 1.293 1.00 86.56 133 MET A CA 1
ATOM 1004 C C . MET A 1 133 ? 2.364 -3.730 1.745 1.00 86.56 133 MET A C 1
ATOM 1006 O O . MET A 1 133 ? 1.396 -4.479 1.806 1.00 86.56 133 MET A O 1
ATOM 1010 N N . GLN A 1 134 ? 2.248 -2.424 2.005 1.00 88.12 134 GLN A N 1
ATOM 1011 C CA . GLN A 1 134 ? 0.975 -1.785 2.353 1.00 88.12 134 GLN A CA 1
ATOM 1012 C C . GLN A 1 134 ? -0.044 -1.780 1.222 1.00 88.12 134 GLN A C 1
ATOM 1014 O O . GLN A 1 134 ? -1.205 -1.498 1.489 1.00 88.12 134 GLN A O 1
ATOM 1019 N N . LEU A 1 135 ? 0.352 -2.026 -0.028 1.00 88.81 135 LEU A N 1
ATOM 1020 C CA . LEU A 1 135 ? -0.578 -2.084 -1.160 1.00 88.81 135 LEU A CA 1
ATOM 1021 C C . LEU A 1 135 ? -1.012 -3.520 -1.473 1.00 88.81 135 LEU A C 1
ATOM 1023 O O . LEU A 1 135 ? -2.042 -3.728 -2.115 1.00 88.81 135 LEU A O 1
ATOM 1027 N N . VAL A 1 136 ? -0.232 -4.498 -1.020 1.00 89.00 136 VAL A N 1
ATOM 1028 C CA . VAL A 1 136 ? -0.499 -5.924 -1.201 1.00 89.00 136 VAL A CA 1
ATOM 1029 C C . VAL A 1 136 ? -1.477 -6.412 -0.127 1.00 89.00 136 VAL A C 1
ATOM 1031 O O . VAL A 1 136 ? -1.696 -5.764 0.903 1.00 89.00 136 VAL A O 1
ATOM 1034 N N . ASP A 1 137 ? -2.129 -7.538 -0.403 1.00 89.94 137 ASP A N 1
ATOM 1035 C CA . ASP A 1 137 ? -2.987 -8.208 0.558 1.00 89.94 137 ASP A CA 1
ATOM 1036 C C . ASP A 1 137 ? -2.177 -8.627 1.788 1.00 89.94 137 ASP A C 1
ATOM 1038 O O . ASP A 1 137 ? -1.131 -9.263 1.680 1.00 89.94 137 ASP A O 1
ATOM 1042 N N . MET A 1 138 ? -2.666 -8.282 2.979 1.00 89.56 138 MET A N 1
ATOM 1043 C CA . MET A 1 138 ? -2.020 -8.741 4.200 1.00 89.56 138 MET A CA 1
ATOM 1044 C C . MET A 1 138 ? -2.391 -10.193 4.467 1.00 89.56 138 MET A C 1
ATOM 1046 O O . MET A 1 138 ? -3.489 -10.491 4.944 1.00 89.56 138 MET A O 1
ATOM 1050 N N . ARG A 1 139 ? -1.446 -11.087 4.202 1.00 90.31 139 ARG A N 1
ATOM 1051 C CA . ARG A 1 139 ? -1.588 -12.510 4.496 1.00 90.31 139 ARG A CA 1
ATOM 1052 C C . ARG A 1 139 ? -1.206 -12.816 5.935 1.00 90.31 139 ARG A C 1
ATOM 1054 O O . ARG A 1 139 ? -0.339 -12.164 6.521 1.00 90.31 139 ARG A O 1
ATOM 1061 N N . ALA A 1 140 ? -1.855 -13.822 6.515 1.00 89.25 140 ALA A N 1
ATOM 1062 C CA . ALA A 1 140 ? -1.623 -14.197 7.906 1.00 89.25 140 ALA A CA 1
ATOM 1063 C C . ALA A 1 140 ? -0.175 -14.660 8.139 1.00 89.25 140 ALA A C 1
ATOM 1065 O O . ALA A 1 140 ? 0.398 -14.362 9.185 1.00 89.25 140 ALA A O 1
ATOM 1066 N N . GLU A 1 141 ? 0.432 -15.326 7.152 1.00 87.19 141 GLU A N 1
ATOM 1067 C CA . GLU A 1 141 ? 1.803 -15.837 7.222 1.00 87.19 141 GLU A CA 1
ATOM 1068 C C . GLU A 1 141 ? 2.858 -14.721 7.214 1.00 87.19 141 GLU A C 1
ATOM 1070 O O . GLU A 1 141 ? 3.951 -14.891 7.754 1.00 87.19 141 GLU A O 1
ATOM 1075 N N . GLU A 1 142 ? 2.539 -13.577 6.606 1.00 87.94 142 GLU A N 1
ATOM 1076 C CA . GLU A 1 142 ? 3.495 -12.497 6.325 1.00 87.94 142 GLU A CA 1
ATOM 1077 C C . GLU A 1 142 ? 3.364 -11.323 7.302 1.00 87.94 142 GLU A C 1
ATOM 1079 O O . GLU A 1 142 ? 4.235 -10.455 7.365 1.00 87.94 142 GLU A O 1
ATOM 1084 N N . ARG A 1 143 ? 2.307 -11.320 8.123 1.00 88.06 143 ARG A N 1
ATOM 1085 C CA . ARG A 1 143 ? 2.008 -10.258 9.090 1.00 88.06 143 ARG A CA 1
ATOM 1086 C C . ARG A 1 143 ? 3.177 -9.952 10.029 1.00 88.06 143 ARG A C 1
ATOM 1088 O O . ARG A 1 143 ? 3.457 -8.789 10.295 1.00 88.06 143 ARG A O 1
ATOM 1095 N N . ALA A 1 144 ? 3.852 -10.983 10.535 1.00 84.44 144 ALA A N 1
ATOM 1096 C CA . ALA A 1 144 ? 4.963 -10.819 11.472 1.00 84.44 144 ALA A CA 1
ATOM 1097 C C . ALA A 1 144 ? 6.215 -10.188 10.830 1.00 84.44 144 ALA A C 1
ATOM 1099 O O . ALA A 1 144 ? 7.168 -9.899 11.543 1.00 84.44 144 ALA A O 1
ATOM 1100 N N . TYR A 1 145 ? 6.222 -10.002 9.503 1.00 84.19 145 TYR A N 1
ATOM 1101 C CA . TYR A 1 145 ? 7.318 -9.419 8.729 1.00 84.19 145 TYR A CA 1
ATOM 1102 C C . TYR A 1 145 ? 8.694 -10.021 9.072 1.00 84.19 145 TYR A C 1
ATOM 1104 O O . TYR A 1 145 ? 9.713 -9.343 9.151 1.00 84.19 145 TYR A O 1
ATOM 1112 N N . ASN A 1 146 ? 8.739 -11.342 9.272 1.00 84.56 146 ASN A N 1
ATOM 1113 C CA . ASN A 1 146 ? 9.973 -12.050 9.631 1.00 84.56 146 ASN A CA 1
ATOM 1114 C C . ASN A 1 146 ? 10.993 -12.089 8.476 1.00 84.56 146 ASN A C 1
ATOM 1116 O O . ASN A 1 146 ? 12.162 -12.419 8.681 1.00 84.56 146 ASN A O 1
ATOM 1120 N N . LYS A 1 147 ? 10.541 -11.831 7.244 1.00 86.00 147 LYS A N 1
ATOM 1121 C CA . LYS A 1 147 ? 11.339 -11.818 6.016 1.00 86.00 147 LYS A CA 1
ATOM 1122 C C . LYS A 1 147 ? 10.895 -10.642 5.149 1.00 86.00 147 LYS A C 1
ATOM 1124 O O . LYS A 1 147 ? 9.754 -10.199 5.229 1.00 86.00 147 LYS A O 1
ATOM 1129 N N . ASN A 1 148 ? 11.770 -10.188 4.257 1.00 82.44 148 ASN A N 1
ATOM 1130 C CA . ASN A 1 148 ? 11.380 -9.238 3.217 1.00 82.44 148 ASN A CA 1
ATOM 1131 C C . ASN A 1 148 ? 10.628 -9.992 2.115 1.00 82.44 148 ASN A C 1
ATOM 1133 O O . ASN A 1 148 ? 11.260 -10.652 1.294 1.00 82.44 148 ASN A O 1
ATOM 1137 N N . HIS A 1 149 ? 9.297 -9.915 2.117 1.00 83.12 149 HIS A N 1
ATOM 1138 C CA . HIS A 1 149 ? 8.446 -10.632 1.158 1.00 83.12 149 HIS A CA 1
ATOM 1139 C C . HIS A 1 149 ? 8.390 -9.951 -0.227 1.00 83.12 149 HIS A C 1
ATOM 1141 O O . HIS A 1 149 ? 8.402 -10.642 -1.239 1.00 83.12 149 HIS A O 1
ATOM 1147 N N . CYS A 1 150 ? 8.437 -8.615 -0.292 1.00 81.94 150 CYS A N 1
ATOM 1148 C CA . CYS A 1 150 ? 8.338 -7.823 -1.533 1.00 81.94 150 CYS A CA 1
ATOM 1149 C C . CYS A 1 150 ? 9.693 -7.207 -1.932 1.00 81.94 150 CYS A C 1
ATOM 1151 O O . CYS A 1 150 ? 9.887 -5.988 -1.915 1.00 81.94 150 CYS A O 1
ATOM 1153 N N . TYR A 1 151 ? 10.689 -8.053 -2.206 1.00 83.00 151 TYR A N 1
ATOM 1154 C CA . TYR A 1 151 ? 12.028 -7.593 -2.605 1.00 83.00 151 TYR A CA 1
ATOM 1155 C C . TYR A 1 151 ? 12.264 -7.653 -4.1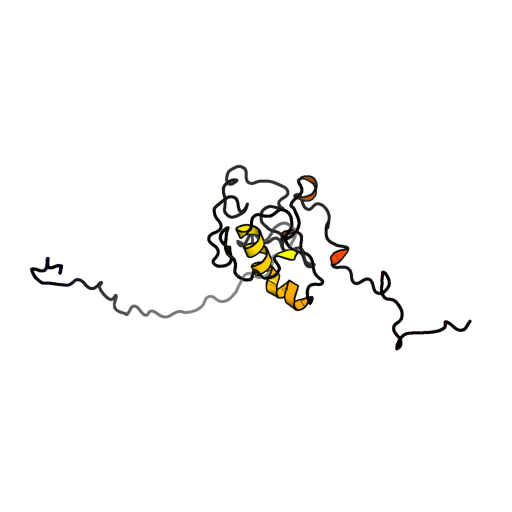19 1.00 83.00 151 TYR A C 1
ATOM 1157 O O . TYR A 1 151 ? 13.027 -6.845 -4.655 1.00 83.00 151 TYR A O 1
ATOM 1165 N N . ALA A 1 152 ? 11.648 -8.607 -4.819 1.00 82.75 152 ALA A N 1
ATOM 1166 C CA . ALA A 1 152 ? 11.945 -8.890 -6.221 1.00 82.75 152 ALA A CA 1
ATOM 1167 C C . ALA A 1 152 ? 11.490 -7.747 -7.140 1.00 82.75 152 ALA A C 1
ATOM 1169 O O . ALA A 1 152 ? 12.204 -7.374 -8.069 1.00 82.75 152 ALA A O 1
ATOM 1170 N N . GLU A 1 153 ? 10.352 -7.143 -6.815 1.00 79.19 153 GLU A N 1
ATOM 1171 C CA . GLU A 1 153 ? 9.699 -6.049 -7.535 1.00 79.19 153 GLU A CA 1
ATOM 1172 C C . GLU A 1 153 ? 10.575 -4.795 -7.565 1.00 79.19 153 GLU A C 1
ATOM 1174 O O . GLU A 1 153 ? 10.646 -4.085 -8.564 1.00 79.19 153 GLU A O 1
ATOM 1179 N N . ASN A 1 154 ? 11.298 -4.556 -6.471 1.00 75.12 154 ASN A N 1
ATOM 1180 C CA . ASN A 1 154 ? 12.116 -3.363 -6.283 1.00 75.12 154 ASN A CA 1
ATOM 1181 C C . ASN A 1 154 ? 13.587 -3.585 -6.681 1.00 75.12 154 ASN A C 1
ATOM 1183 O O . ASN A 1 154 ? 14.397 -2.651 -6.660 1.00 75.12 154 ASN A O 1
ATOM 1187 N N . THR A 1 155 ? 13.960 -4.811 -7.063 1.00 79.19 155 THR A N 1
ATOM 1188 C CA . THR A 1 155 ? 15.336 -5.143 -7.435 1.00 79.19 155 THR A CA 1
ATOM 1189 C C . THR A 1 155 ? 15.600 -4.759 -8.890 1.00 79.19 155 THR A C 1
ATOM 1191 O O . THR A 1 155 ? 15.016 -5.310 -9.822 1.00 79.19 155 THR A O 1
ATOM 1194 N N . LYS A 1 156 ? 16.549 -3.841 -9.117 1.00 72.06 156 LYS A N 1
ATOM 1195 C CA . LYS A 1 156 ? 17.001 -3.485 -10.471 1.00 72.06 156 LYS A CA 1
ATOM 1196 C C . LYS A 1 156 ? 17.782 -4.643 -11.090 1.00 72.06 156 LYS A C 1
ATOM 1198 O O . LYS A 1 156 ? 18.996 -4.739 -10.927 1.00 72.06 156 LYS A O 1
ATOM 1203 N N . THR A 1 157 ? 17.103 -5.507 -11.834 1.00 73.88 157 THR A N 1
ATOM 1204 C CA . THR A 1 157 ? 17.760 -6.534 -12.642 1.00 73.88 157 THR A CA 1
ATOM 1205 C C . THR A 1 157 ? 18.084 -5.959 -14.021 1.00 73.88 157 THR A C 1
ATOM 1207 O O . THR A 1 157 ? 17.203 -5.641 -14.815 1.00 73.88 157 THR A O 1
ATOM 1210 N N . MET A 1 158 ? 19.376 -5.800 -14.325 1.00 64.81 158 MET A N 1
ATOM 1211 C CA . MET A 1 158 ? 19.811 -5.309 -15.643 1.00 64.81 158 MET A CA 1
ATOM 1212 C C . MET A 1 158 ? 19.582 -6.324 -16.773 1.00 64.81 158 MET A C 1
ATOM 1214 O O . MET A 1 158 ? 19.693 -5.967 -17.935 1.00 64.81 158 MET A O 1
ATOM 1218 N N . TRP A 1 159 ? 19.238 -7.577 -16.459 1.00 65.94 159 TRP A N 1
ATOM 1219 C CA . TRP A 1 159 ? 19.334 -8.675 -17.427 1.00 65.94 159 TRP A CA 1
ATOM 1220 C C . TRP A 1 159 ? 18.083 -9.547 -17.560 1.00 65.94 159 TRP A C 1
ATOM 1222 O O . TRP A 1 159 ? 18.028 -10.352 -18.479 1.00 65.94 159 TRP A O 1
ATOM 1232 N N . PHE A 1 160 ? 17.076 -9.412 -16.687 1.00 78.88 160 PHE A N 1
ATOM 1233 C CA . PHE A 1 160 ? 15.958 -10.367 -16.666 1.00 78.88 160 PHE A CA 1
ATOM 1234 C C . PHE A 1 160 ? 15.065 -10.272 -17.916 1.00 78.88 160 PHE A C 1
ATOM 1236 O O . PHE A 1 160 ? 14.658 -11.293 -18.457 1.00 78.88 160 PHE A O 1
ATOM 1243 N N . MET A 1 161 ? 14.804 -9.056 -18.414 1.00 83.50 161 MET A N 1
ATOM 1244 C CA . MET A 1 161 ? 14.006 -8.822 -19.634 1.00 83.50 161 MET A CA 1
ATOM 1245 C C . MET A 1 161 ? 14.508 -7.636 -20.481 1.00 83.50 161 MET A C 1
ATOM 1247 O O . MET A 1 161 ? 13.760 -7.057 -21.269 1.00 83.50 161 MET A O 1
ATOM 1251 N N . GLN A 1 162 ? 15.776 -7.242 -20.333 1.00 83.94 162 GLN A N 1
ATOM 1252 C CA . GLN A 1 162 ? 16.363 -6.179 -21.155 1.00 83.94 162 GLN A CA 1
ATOM 1253 C C . GLN A 1 162 ? 16.948 -6.774 -22.436 1.00 83.94 162 GLN A C 1
ATOM 1255 O O . GLN A 1 162 ? 18.110 -7.173 -22.487 1.00 83.94 162 GLN A O 1
ATOM 1260 N N . PHE A 1 163 ? 16.124 -6.851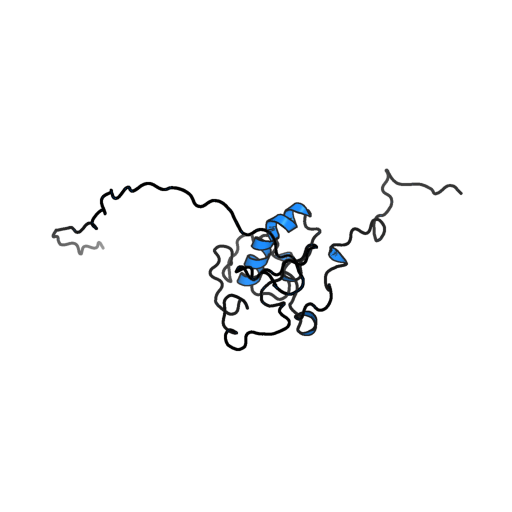 -23.479 1.00 88.19 163 PHE A N 1
ATOM 1261 C CA . PHE A 1 163 ? 16.593 -7.246 -24.805 1.00 88.19 163 PHE A CA 1
ATOM 1262 C C . PHE A 1 163 ? 17.439 -6.135 -25.445 1.00 88.19 163 PHE A C 1
ATOM 1264 O O . PHE A 1 163 ? 17.186 -4.948 -25.204 1.00 88.19 163 PHE A O 1
ATOM 1271 N N . PRO A 1 164 ? 18.429 -6.491 -26.286 1.00 89.19 164 PRO A N 1
ATOM 1272 C CA . PRO A 1 164 ? 19.187 -5.504 -27.035 1.00 89.19 164 PRO A CA 1
ATOM 1273 C C . PRO A 1 164 ? 18.244 -4.659 -27.895 1.00 89.19 164 PRO A C 1
ATOM 1275 O O . PRO A 1 164 ? 17.398 -5.156 -28.636 1.00 89.19 164 PRO A O 1
ATOM 1278 N N . THR A 1 165 ? 18.403 -3.347 -27.785 1.00 91.69 165 THR A N 1
ATOM 1279 C CA . THR A 1 165 ? 17.741 -2.375 -28.652 1.00 91.69 165 THR A CA 1
ATOM 1280 C C . THR A 1 165 ? 18.584 -2.177 -29.907 1.00 91.69 165 THR A C 1
ATOM 1282 O O . THR A 1 165 ? 19.757 -2.540 -29.929 1.00 91.69 165 THR A O 1
ATOM 1285 N N . LYS A 1 166 ? 18.054 -1.505 -30.937 1.00 92.88 166 LYS A N 1
ATOM 1286 C CA . LYS A 1 166 ? 18.842 -1.155 -32.139 1.00 92.88 166 LYS A CA 1
ATOM 1287 C C . LYS A 1 166 ? 20.175 -0.455 -31.818 1.00 92.88 166 LYS A C 1
ATOM 1289 O O . LYS A 1 166 ? 21.114 -0.576 -32.589 1.00 92.88 166 LYS A O 1
ATOM 1294 N N . LYS A 1 167 ? 20.254 0.272 -30.694 1.00 93.06 167 LYS A N 1
ATOM 1295 C CA . LYS A 1 167 ? 21.465 0.981 -30.242 1.00 93.06 167 LYS A CA 1
ATOM 1296 C C . LYS A 1 167 ? 22.442 0.101 -29.462 1.00 93.06 167 LYS A C 1
ATOM 1298 O O . LYS A 1 167 ? 23.615 0.432 -29.392 1.00 93.06 167 LYS A O 1
ATOM 1303 N N . THR A 1 168 ? 21.953 -0.969 -28.841 1.00 89.12 168 THR A N 1
ATOM 1304 C CA . THR A 1 168 ? 22.732 -1.863 -27.969 1.00 89.12 168 THR A CA 1
ATOM 1305 C C . THR A 1 168 ? 22.885 -3.262 -28.566 1.00 89.12 168 THR A C 1
ATOM 1307 O O . THR A 1 168 ? 23.282 -4.190 -27.867 1.00 89.12 168 THR A O 1
ATOM 1310 N N . PHE A 1 169 ? 22.545 -3.426 -29.848 1.00 91.88 169 PHE A N 1
ATOM 1311 C CA . PHE A 1 169 ? 22.728 -4.674 -30.570 1.00 91.88 169 PHE A CA 1
ATOM 1312 C C . PHE A 1 169 ? 24.214 -4.890 -30.842 1.00 91.88 169 PHE A C 1
ATOM 1314 O O . PHE A 1 169 ? 24.839 -4.131 -31.580 1.00 91.88 169 PHE A O 1
ATOM 1321 N N . ASP A 1 170 ? 24.750 -5.946 -30.247 1.00 90.25 170 ASP A N 1
ATOM 1322 C CA . ASP A 1 170 ? 26.103 -6.424 -30.474 1.00 90.25 170 ASP A CA 1
ATOM 1323 C C . ASP A 1 170 ? 25.996 -7.853 -31.029 1.00 90.25 170 ASP A C 1
ATOM 1325 O O . ASP A 1 170 ? 25.435 -8.718 -30.344 1.00 90.25 170 ASP A O 1
ATOM 1329 N N . PRO A 1 171 ? 26.489 -8.127 -32.254 1.00 88.25 171 PRO A N 1
ATOM 1330 C CA . PRO A 1 171 ? 26.478 -9.470 -32.826 1.00 88.25 171 PRO A CA 1
ATOM 1331 C C . PRO A 1 171 ? 27.377 -10.464 -32.073 1.00 88.25 171 PRO A C 1
ATOM 1333 O O . PRO A 1 171 ? 27.432 -11.620 -32.482 1.00 88.25 171 PRO A O 1
ATOM 1336 N N . ARG A 1 172 ? 28.070 -10.045 -30.998 1.00 85.69 172 ARG A N 1
ATOM 1337 C CA . ARG A 1 172 ? 28.975 -10.868 -30.184 1.00 85.69 172 ARG A CA 1
ATOM 1338 C C . ARG A 1 172 ? 29.966 -11.620 -31.069 1.00 85.69 172 ARG A C 1
ATOM 1340 O O . ARG A 1 172 ? 30.022 -12.847 -31.032 1.00 85.69 172 ARG A O 1
ATOM 1347 N N . ARG A 1 173 ? 30.698 -10.881 -31.914 1.00 80.94 173 ARG A N 1
ATOM 1348 C CA . ARG A 1 173 ? 31.735 -11.470 -32.777 1.00 80.94 173 ARG A CA 1
ATOM 1349 C C . ARG A 1 173 ? 32.743 -12.216 -31.895 1.00 80.94 173 ARG A C 1
ATOM 1351 O O . ARG A 1 173 ? 33.434 -11.579 -31.104 1.00 80.94 173 ARG A O 1
ATOM 1358 N N . MET A 1 174 ? 32.741 -13.544 -32.015 1.00 57.72 174 MET A N 1
ATOM 1359 C CA . MET A 1 174 ? 33.741 -14.453 -31.449 1.00 57.72 174 MET A CA 1
ATOM 1360 C C . MET A 1 174 ? 34.985 -14.489 -32.326 1.00 57.72 174 MET A C 1
ATOM 1362 O O . MET A 1 174 ? 34.823 -14.368 -33.564 1.00 57.72 174 MET A O 1
#

pLDDT: mean 70.7, std 21.51, range [31.08, 93.94]

Secondary structure (DSSP, 8-state):
---------------PPPPPP-------------------S-------SS-----SSS----TTS-SS--GGGSSSTTTT-S----TTPPPTT--S--TTTTT--S--HHHHHHHHHHHHHHHHHTTT----GGGS---TTTTT--S-SS-TTT---SSSS-PPPTTT------

Sequence (174 aa):
RGSPWRDSARTTPPHAPPSLSSSARRLVPRVCALNRAMDSLGTTAALSSTGLLRDTKTTTLNGNHLQEFVQNDLISARYETLPIQSGNARMPGYTGHVPGSKSCYAQRKAQASMHTDLLQPMIHATKGGWQDMQLVDMRAEERAYNKNHCYAENTKTMWFMQFPTKKTFDPRRM

Organism: NCBI:txid1486919